Protein AF-A0A2K3YNX7-F1 (afdb_monomer_lite)

Structure (mmCIF, N/CA/C/O backbone):
data_AF-A0A2K3YNX7-F1
#
_entry.id   AF-A0A2K3YNX7-F1
#
loop_
_atom_site.group_PDB
_atom_site.id
_atom_site.type_symbol
_atom_site.label_atom_id
_atom_site.label_alt_id
_atom_site.label_comp_id
_atom_site.label_asym_id
_atom_site.label_entity_id
_atom_site.label_seq_id
_atom_site.pdbx_PDB_ins_code
_atom_site.Cartn_x
_atom_site.Cartn_y
_atom_site.Cartn_z
_atom_site.occupancy
_atom_site.B_iso_or_equiv
_atom_site.auth_seq_id
_atom_site.auth_comp_id
_atom_site.auth_asym_id
_atom_site.auth_atom_id
_atom_site.pdbx_PDB_model_num
ATOM 1 N N . MET A 1 1 ? 2.874 -4.758 -16.610 1.00 86.38 1 MET A N 1
ATOM 2 C CA . MET A 1 1 ? 1.730 -3.921 -16.182 1.00 86.38 1 MET A CA 1
ATOM 3 C C . MET A 1 1 ? 1.818 -3.624 -14.686 1.00 86.38 1 MET A C 1
ATOM 5 O O . MET A 1 1 ? 1.849 -2.456 -14.328 1.00 86.38 1 MET A O 1
ATOM 9 N N . MET A 1 2 ? 2.005 -4.653 -13.850 1.00 91.50 2 MET A N 1
ATOM 10 C CA . MET A 1 2 ? 2.274 -4.544 -12.406 1.00 91.50 2 MET A CA 1
ATOM 11 C C . MET A 1 2 ? 3.413 -3.574 -12.034 1.00 91.50 2 MET A C 1
ATOM 13 O O . MET A 1 2 ? 3.198 -2.652 -11.257 1.00 91.50 2 MET A O 1
ATOM 17 N N . LYS A 1 3 ? 4.604 -3.736 -12.633 1.00 92.75 3 LYS A N 1
ATOM 18 C CA . LYS A 1 3 ? 5.775 -2.880 -12.360 1.00 92.75 3 LYS A CA 1
ATOM 19 C C . LYS A 1 3 ? 5.474 -1.383 -12.512 1.00 92.75 3 LYS A C 1
ATOM 21 O O . LYS A 1 3 ? 5.659 -0.628 -11.569 1.00 92.75 3 LYS A O 1
ATOM 26 N N . ALA A 1 4 ? 4.948 -0.978 -13.669 1.00 94.56 4 ALA A N 1
ATOM 27 C CA . ALA A 1 4 ? 4.621 0.423 -13.937 1.00 94.56 4 ALA A CA 1
ATOM 28 C C . ALA A 1 4 ? 3.563 0.970 -12.963 1.00 94.56 4 ALA A C 1
ATOM 30 O O . ALA A 1 4 ? 3.643 2.124 -12.554 1.00 94.56 4 ALA A O 1
ATOM 31 N N . PHE A 1 5 ? 2.591 0.140 -12.565 1.00 95.62 5 PHE A N 1
ATOM 32 C CA . PHE A 1 5 ? 1.603 0.518 -11.557 1.00 95.62 5 PHE A CA 1
ATOM 33 C C . PHE A 1 5 ? 2.257 0.752 -10.190 1.00 95.62 5 PHE A C 1
ATOM 35 O O . PHE A 1 5 ? 1.986 1.769 -9.561 1.00 95.62 5 PHE A O 1
ATOM 42 N N . LEU A 1 6 ? 3.139 -0.145 -9.744 1.00 94.38 6 LEU A N 1
ATOM 43 C CA . LEU A 1 6 ? 3.866 0.014 -8.482 1.00 94.38 6 LEU A CA 1
ATOM 44 C C . LEU A 1 6 ? 4.763 1.252 -8.481 1.00 94.38 6 LEU A C 1
ATOM 46 O O . LEU A 1 6 ? 4.734 2.018 -7.524 1.00 94.38 6 LEU A O 1
ATOM 50 N N . GLU A 1 7 ? 5.515 1.478 -9.557 1.00 95.00 7 GLU A N 1
ATOM 51 C CA . GLU A 1 7 ? 6.384 2.652 -9.693 1.00 95.00 7 GLU A CA 1
ATOM 52 C C . GLU A 1 7 ? 5.575 3.955 -9.646 1.00 95.00 7 GLU A C 1
ATOM 54 O O . GLU A 1 7 ? 5.924 4.864 -8.896 1.00 95.00 7 GLU A O 1
ATOM 59 N N . ALA A 1 8 ? 4.456 4.025 -10.375 1.00 96.88 8 ALA A N 1
ATOM 60 C CA . ALA A 1 8 ? 3.599 5.211 -10.416 1.00 96.88 8 ALA A CA 1
ATOM 61 C C . ALA A 1 8 ? 2.878 5.504 -9.089 1.00 96.88 8 ALA A C 1
ATOM 63 O O . ALA A 1 8 ? 2.506 6.646 -8.839 1.00 96.88 8 ALA A O 1
ATOM 64 N N . ASN A 1 9 ? 2.669 4.488 -8.248 1.00 97.19 9 ASN A N 1
ATOM 65 C CA . ASN A 1 9 ? 1.884 4.600 -7.015 1.00 97.19 9 ASN A CA 1
ATOM 66 C C . ASN A 1 9 ? 2.717 4.433 -5.733 1.00 97.19 9 ASN A C 1
ATOM 68 O O . ASN A 1 9 ? 2.148 4.381 -4.642 1.00 97.19 9 ASN A O 1
ATOM 72 N N . ARG A 1 10 ? 4.051 4.348 -5.836 1.00 96.25 10 ARG A N 1
ATOM 73 C CA . ARG A 1 10 ? 4.953 4.051 -4.710 1.00 96.25 10 ARG A CA 1
ATOM 74 C C . ARG A 1 10 ? 4.776 5.018 -3.536 1.00 96.25 10 ARG A C 1
ATOM 76 O O . ARG A 1 10 ? 4.676 4.582 -2.389 1.00 96.25 10 ARG A O 1
ATOM 83 N N . GLU A 1 11 ? 4.746 6.320 -3.807 1.00 97.56 11 GLU A N 1
ATOM 84 C CA . GLU A 1 11 ? 4.611 7.343 -2.760 1.00 97.56 11 GLU A CA 1
ATOM 85 C C . GLU A 1 11 ? 3.232 7.285 -2.095 1.00 97.56 11 GLU A C 1
ATOM 87 O O . GLU A 1 11 ? 3.126 7.315 -0.869 1.00 97.56 11 GLU A O 1
ATOM 92 N N . THR A 1 12 ? 2.176 7.118 -2.893 1.00 98.00 12 THR A N 1
ATOM 93 C CA . THR A 1 12 ? 0.797 7.008 -2.407 1.00 98.00 12 THR A CA 1
ATOM 94 C C . THR A 1 12 ? 0.600 5.775 -1.534 1.00 98.00 12 THR A C 1
ATOM 96 O O . THR A 1 12 ? 0.090 5.890 -0.423 1.00 98.00 12 THR A O 1
ATOM 99 N N . LEU A 1 13 ? 1.044 4.600 -1.990 1.00 97.75 13 LEU A N 1
ATOM 100 C CA . LEU A 1 13 ? 0.937 3.358 -1.222 1.00 97.75 13 LEU A CA 1
ATOM 101 C C . LEU A 1 13 ? 1.753 3.417 0.076 1.00 97.75 13 LEU A C 1
ATOM 103 O O . LEU A 1 13 ? 1.307 2.901 1.102 1.00 97.75 13 LEU A O 1
ATOM 107 N N . ASP A 1 14 ? 2.912 4.083 0.073 1.00 98.12 14 ASP A N 1
ATOM 108 C CA . ASP A 1 14 ? 3.687 4.287 1.299 1.00 98.12 14 ASP A CA 1
ATOM 109 C C . ASP A 1 14 ? 2.956 5.186 2.295 1.00 98.12 14 ASP A C 1
ATOM 111 O O . ASP A 1 14 ? 2.766 4.807 3.455 1.00 98.12 14 ASP A O 1
ATOM 115 N N . LEU A 1 15 ? 2.477 6.339 1.827 1.00 98.06 15 LEU A N 1
ATOM 116 C CA . LEU A 1 15 ? 1.715 7.271 2.645 1.00 98.06 15 LEU A CA 1
ATOM 117 C C . LEU A 1 15 ? 0.473 6.599 3.235 1.00 98.06 15 LEU A C 1
ATOM 119 O O . LEU A 1 15 ? 0.225 6.704 4.438 1.00 98.06 15 LEU A O 1
ATOM 123 N N . TYR A 1 16 ? -0.296 5.899 2.404 1.00 97.94 16 TYR A N 1
ATOM 124 C CA . TYR A 1 16 ? -1.574 5.325 2.800 1.00 97.94 16 TYR A CA 1
ATOM 125 C C . TYR A 1 16 ? -1.399 4.176 3.783 1.00 97.94 16 TYR A C 1
ATOM 127 O O . TYR A 1 16 ? -1.995 4.220 4.858 1.00 97.94 16 TYR A O 1
ATOM 135 N N . THR A 1 17 ? -0.529 3.203 3.486 1.00 97.50 17 THR A N 1
ATOM 136 C CA . THR A 1 17 ? -0.282 2.070 4.396 1.00 97.50 17 THR A CA 1
ATOM 137 C C . THR A 1 17 ? 0.258 2.531 5.753 1.00 97.50 17 THR A C 1
ATOM 139 O O . THR A 1 17 ? -0.107 1.977 6.790 1.00 97.50 17 THR A O 1
ATOM 142 N N . ASN A 1 18 ? 1.076 3.587 5.784 1.00 97.81 18 ASN A N 1
ATOM 143 C CA . ASN A 1 18 ? 1.542 4.202 7.027 1.00 97.81 18 ASN A CA 1
ATOM 144 C C . ASN A 1 18 ? 0.409 4.921 7.783 1.00 97.81 18 ASN A C 1
ATOM 146 O O . ASN A 1 18 ? 0.270 4.766 8.998 1.00 97.81 18 ASN A O 1
ATOM 150 N N . ALA A 1 19 ? -0.413 5.702 7.077 1.00 96.62 19 ALA A N 1
ATOM 151 C CA . ALA A 1 19 ? -1.509 6.462 7.671 1.00 96.62 19 ALA A CA 1
ATOM 152 C C . ALA A 1 19 ? -2.574 5.548 8.296 1.00 96.62 19 ALA A C 1
ATOM 154 O O . ALA A 1 19 ? -2.946 5.758 9.452 1.00 96.62 19 ALA A O 1
ATOM 155 N N . ILE A 1 20 ? -3.011 4.501 7.584 1.00 95.00 20 ILE A N 1
ATOM 156 C CA . ILE A 1 20 ? -4.009 3.550 8.105 1.00 95.00 20 ILE A CA 1
ATOM 157 C C . ILE A 1 20 ? -3.466 2.778 9.306 1.00 95.00 20 ILE A C 1
ATOM 159 O O . ILE A 1 20 ? -4.200 2.542 10.256 1.00 95.00 20 ILE A O 1
ATOM 163 N N . THR A 1 21 ? -2.165 2.478 9.334 1.00 95.56 21 THR A N 1
ATOM 164 C CA . THR A 1 21 ? -1.536 1.834 10.493 1.00 95.56 21 THR A CA 1
ATOM 165 C C . THR A 1 21 ? -1.637 2.698 11.744 1.00 95.56 21 THR A C 1
ATOM 167 O O . THR A 1 21 ? -2.009 2.212 12.810 1.00 95.56 21 THR A O 1
ATOM 170 N N . LYS A 1 22 ? -1.363 3.998 11.614 1.00 94.44 22 LYS A N 1
ATOM 171 C CA . LYS A 1 22 ? -1.427 4.946 12.734 1.00 94.44 22 LYS A CA 1
ATOM 172 C C . LYS A 1 22 ? -2.855 5.228 13.199 1.00 94.44 22 LYS A C 1
ATOM 174 O O . LYS A 1 22 ? -3.074 5.374 14.395 1.00 94.44 22 LYS A O 1
ATOM 179 N N . ALA A 1 23 ? -3.797 5.342 12.265 1.00 90.75 23 ALA A N 1
ATOM 180 C CA . ALA A 1 23 ? -5.168 5.748 12.565 1.00 90.75 23 ALA A CA 1
ATOM 181 C C . ALA A 1 23 ? -6.087 4.571 12.929 1.00 90.75 23 ALA A C 1
ATOM 183 O O . ALA A 1 23 ? -6.947 4.714 13.792 1.00 90.75 23 ALA A O 1
ATOM 184 N N . HIS A 1 24 ? -5.905 3.417 12.286 1.00 87.88 24 HIS A N 1
ATOM 185 C CA . HIS A 1 24 ? -6.843 2.295 12.334 1.00 87.88 24 HIS A CA 1
ATOM 186 C C . HIS A 1 24 ? -6.265 1.020 12.944 1.00 87.88 24 HIS A C 1
ATOM 188 O O . HIS A 1 24 ? -7.042 0.118 13.226 1.00 87.88 24 HIS A O 1
ATOM 194 N N . GLY A 1 25 ? -4.958 0.930 13.219 1.00 89.94 25 GLY A N 1
ATOM 195 C CA . GLY A 1 25 ? -4.333 -0.317 13.682 1.00 89.94 25 GLY A CA 1
ATOM 196 C C . GLY A 1 25 ? -4.940 -0.926 14.953 1.00 89.94 25 GLY A C 1
ATOM 197 O O . GLY A 1 25 ? -4.886 -2.136 15.135 1.00 89.94 25 GLY A O 1
ATOM 198 N N . GLN A 1 26 ? -5.565 -0.123 15.822 1.00 91.12 26 GLN A N 1
ATOM 199 C CA . GLN A 1 26 ? -6.264 -0.643 17.005 1.00 91.12 26 GLN A CA 1
ATOM 200 C C . GLN A 1 26 ? -7.564 -1.391 16.662 1.00 91.12 26 GLN A C 1
ATOM 202 O O . GLN A 1 26 ? -7.862 -2.395 17.303 1.00 91.12 26 GLN A O 1
ATOM 207 N N . ASN A 1 27 ? -8.314 -0.920 15.661 1.00 91.38 27 ASN A N 1
ATOM 208 C CA . ASN A 1 27 ? -9.592 -1.512 15.241 1.00 91.38 27 ASN A CA 1
ATOM 209 C C . ASN A 1 27 ? -9.419 -2.519 14.094 1.00 91.38 27 ASN A C 1
ATOM 211 O O . ASN A 1 27 ? -10.196 -3.459 13.976 1.00 91.38 27 ASN A O 1
ATOM 215 N N . HIS A 1 28 ? -8.376 -2.327 13.289 1.00 92.00 28 HIS A N 1
ATOM 216 C CA . HIS A 1 28 ? -8.021 -3.114 12.116 1.00 92.00 28 HIS A CA 1
ATOM 217 C C . HIS A 1 28 ? -6.581 -3.622 12.257 1.00 92.00 28 HIS A C 1
ATOM 219 O O . HIS A 1 28 ? -5.680 -3.091 11.605 1.00 92.00 28 HIS A O 1
ATOM 225 N N . PRO A 1 29 ? -6.300 -4.600 13.138 1.00 94.38 29 PRO A N 1
ATOM 226 C CA . PRO A 1 29 ? -4.937 -5.080 13.371 1.00 94.38 29 PRO A CA 1
ATOM 227 C C . PRO A 1 29 ? -4.267 -5.654 12.111 1.00 94.38 29 PRO A C 1
ATOM 229 O O . PRO A 1 29 ? -3.040 -5.666 12.019 1.00 94.38 29 PRO A O 1
ATOM 232 N N . GLU A 1 30 ? -5.041 -6.071 11.107 1.00 95.56 30 GLU A N 1
ATOM 233 C CA . GLU A 1 30 ? -4.544 -6.527 9.810 1.00 95.56 30 GLU A CA 1
ATOM 234 C C . GLU A 1 30 ? -3.707 -5.468 9.081 1.00 95.56 30 GLU A C 1
ATOM 236 O O . GLU A 1 30 ? -2.779 -5.816 8.348 1.00 95.56 30 GLU A O 1
ATOM 241 N N . VAL A 1 31 ? -3.959 -4.172 9.306 1.00 95.94 31 VAL A N 1
ATOM 242 C CA . VAL A 1 31 ? -3.231 -3.109 8.593 1.00 95.94 31 VAL A CA 1
ATOM 243 C C . VAL A 1 31 ? -1.751 -3.046 8.984 1.00 95.94 31 VAL A C 1
ATOM 245 O O . VAL A 1 31 ? -0.935 -2.574 8.191 1.00 95.94 31 VAL A O 1
ATOM 248 N N . PHE A 1 32 ? -1.379 -3.554 10.167 1.00 97.50 32 PHE A N 1
ATOM 249 C CA . PHE A 1 32 ? 0.027 -3.696 10.553 1.00 97.50 32 PHE A CA 1
ATOM 250 C C . PHE A 1 32 ? 0.749 -4.682 9.631 1.00 97.50 32 PHE A C 1
ATOM 252 O O . PHE A 1 32 ? 1.864 -4.410 9.179 1.00 97.50 32 PHE A O 1
ATOM 259 N N . GLU A 1 33 ? 0.100 -5.803 9.310 1.00 97.88 33 GLU A N 1
ATOM 260 C CA . GLU A 1 33 ? 0.668 -6.801 8.406 1.00 97.88 33 GLU A CA 1
ATOM 261 C C . GLU A 1 33 ? 0.625 -6.309 6.952 1.00 97.88 33 GLU A C 1
ATOM 263 O O . GLU A 1 33 ? 1.610 -6.466 6.236 1.00 97.88 33 GLU A O 1
ATOM 268 N N . VAL A 1 34 ? -0.428 -5.588 6.539 1.00 97.44 34 VAL A N 1
ATOM 269 C CA . VAL A 1 34 ? -0.465 -4.892 5.235 1.00 97.44 34 VAL A CA 1
ATOM 270 C C . VAL A 1 34 ? 0.742 -3.962 5.075 1.00 97.44 34 VAL A C 1
ATOM 272 O O . VAL A 1 34 ? 1.417 -3.988 4.044 1.00 97.44 34 VAL A O 1
ATOM 275 N N . ARG A 1 35 ? 1.062 -3.159 6.101 1.00 98.12 35 ARG A N 1
ATOM 276 C CA . ARG A 1 35 ? 2.230 -2.268 6.082 1.00 98.12 35 ARG A CA 1
ATOM 277 C C . ARG A 1 35 ? 3.532 -3.050 5.951 1.00 98.12 35 ARG A C 1
ATOM 279 O O . ARG A 1 35 ? 4.396 -2.657 5.171 1.00 98.12 35 ARG A O 1
ATOM 286 N N . LYS A 1 36 ? 3.683 -4.143 6.696 1.00 98.25 36 LYS A N 1
ATOM 287 C CA . LYS A 1 36 ? 4.882 -4.987 6.653 1.00 98.25 36 LYS A CA 1
ATOM 288 C C . LYS A 1 36 ? 5.080 -5.634 5.279 1.00 98.25 36 LYS A C 1
ATOM 290 O O . LYS A 1 36 ? 6.189 -5.586 4.753 1.00 98.25 36 LYS A O 1
ATOM 295 N N . LEU A 1 37 ? 4.018 -6.177 4.684 1.00 98.19 37 LEU A N 1
ATOM 296 C CA . LEU A 1 37 ? 4.051 -6.756 3.339 1.00 98.19 37 LEU A CA 1
ATOM 297 C C . LEU A 1 37 ? 4.413 -5.701 2.292 1.00 98.19 37 LEU A C 1
ATOM 299 O O . LEU A 1 37 ? 5.290 -5.932 1.465 1.00 98.19 37 LEU A O 1
ATOM 303 N N . TYR A 1 38 ? 3.831 -4.503 2.384 1.00 97.94 38 TYR A N 1
ATOM 304 C CA . TYR A 1 38 ? 4.185 -3.414 1.477 1.00 97.94 38 TYR A CA 1
ATOM 305 C C . TYR A 1 38 ? 5.662 -3.000 1.593 1.00 97.94 38 TYR A C 1
ATOM 307 O O . TYR A 1 38 ? 6.331 -2.811 0.578 1.00 97.94 38 TYR A O 1
ATOM 315 N N . LEU A 1 39 ? 6.210 -2.918 2.809 1.00 98.12 39 LEU A N 1
ATOM 316 C CA . LEU A 1 39 ? 7.637 -2.646 3.014 1.00 98.12 39 LEU A CA 1
ATOM 317 C C . LEU A 1 39 ? 8.531 -3.748 2.418 1.00 98.12 39 LEU A C 1
ATOM 319 O O . LEU A 1 39 ? 9.580 -3.442 1.851 1.00 98.12 39 LEU A O 1
ATOM 323 N N . ALA A 1 40 ? 8.118 -5.018 2.498 1.00 97.94 40 ALA A N 1
ATOM 324 C CA . ALA A 1 40 ? 8.833 -6.125 1.859 1.00 97.94 40 ALA A CA 1
ATOM 325 C C . ALA A 1 40 ? 8.834 -5.990 0.327 1.00 97.94 40 ALA A C 1
ATOM 327 O O . ALA A 1 40 ? 9.884 -6.135 -0.306 1.00 97.94 40 ALA A O 1
ATOM 328 N N . MET A 1 41 ? 7.696 -5.609 -0.260 1.00 96.75 41 MET A N 1
ATOM 329 C CA . MET A 1 41 ? 7.605 -5.303 -1.689 1.00 96.75 41 MET A CA 1
ATOM 330 C C . MET A 1 41 ? 8.517 -4.131 -2.066 1.00 96.75 41 MET A C 1
ATOM 332 O O . MET A 1 41 ? 9.233 -4.209 -3.060 1.00 96.75 41 MET A O 1
ATOM 336 N N . GLN A 1 42 ? 8.554 -3.058 -1.268 1.00 96.81 42 GLN A N 1
ATOM 337 C CA . GLN A 1 42 ? 9.466 -1.934 -1.503 1.00 96.81 42 GLN A CA 1
ATOM 338 C C . GLN A 1 42 ? 10.930 -2.362 -1.484 1.00 96.81 42 GLN A C 1
ATOM 340 O O . GLN A 1 42 ? 11.671 -2.029 -2.405 1.00 96.81 42 GLN A O 1
ATOM 345 N N . HIS A 1 43 ? 11.324 -3.162 -0.494 1.00 97.12 43 HIS A N 1
ATOM 346 C CA . HIS A 1 43 ? 12.676 -3.697 -0.425 1.00 97.12 43 HIS A CA 1
ATOM 347 C C . HIS A 1 43 ? 13.016 -4.537 -1.666 1.00 97.12 43 HIS A C 1
ATOM 349 O O . HIS A 1 43 ? 14.094 -4.383 -2.238 1.00 97.12 43 HIS A O 1
ATOM 355 N N . LYS A 1 44 ? 12.102 -5.396 -2.132 1.00 96.06 44 LYS A N 1
ATOM 356 C CA . LYS A 1 44 ? 12.288 -6.156 -3.376 1.00 96.06 44 LYS A CA 1
ATOM 357 C C . LYS A 1 44 ? 12.464 -5.226 -4.586 1.00 96.06 44 LYS A C 1
ATOM 359 O O . LYS A 1 44 ? 13.444 -5.389 -5.314 1.00 96.06 44 LYS A O 1
ATOM 364 N N . MET A 1 45 ? 11.606 -4.212 -4.740 1.00 94.38 45 MET A N 1
ATOM 365 C CA . MET A 1 45 ? 11.695 -3.225 -5.829 1.00 94.38 45 MET A CA 1
ATOM 366 C C . MET A 1 45 ? 13.038 -2.488 -5.839 1.00 94.38 45 MET A C 1
ATOM 368 O O . MET A 1 45 ? 13.656 -2.358 -6.895 1.00 94.38 45 MET A O 1
ATOM 372 N N . ASP A 1 46 ? 13.519 -2.055 -4.672 1.00 95.00 46 ASP A N 1
ATOM 373 C CA . ASP A 1 46 ? 14.794 -1.340 -4.537 1.00 95.00 46 ASP A CA 1
ATOM 374 C C . ASP A 1 46 ? 16.006 -2.228 -4.879 1.00 95.00 46 ASP A C 1
ATOM 376 O O . ASP A 1 46 ? 17.035 -1.730 -5.330 1.00 95.00 46 ASP A O 1
ATOM 380 N N . ASN A 1 47 ? 15.869 -3.552 -4.748 1.00 96.25 47 ASN A N 1
ATOM 381 C CA . ASN A 1 47 ? 16.869 -4.537 -5.173 1.00 96.25 47 ASN A CA 1
ATOM 382 C C . ASN A 1 47 ? 16.663 -5.028 -6.621 1.00 96.25 47 ASN A C 1
ATOM 384 O O . ASN A 1 47 ? 17.331 -5.963 -7.062 1.00 96.25 47 ASN A O 1
ATOM 388 N N . GLY A 1 48 ? 15.727 -4.435 -7.368 1.00 93.88 48 GLY A N 1
ATOM 389 C CA . GLY A 1 48 ? 15.402 -4.847 -8.733 1.00 93.88 48 GLY A CA 1
ATOM 390 C C . GLY A 1 48 ? 14.672 -6.191 -8.835 1.00 93.88 48 GLY A C 1
ATOM 391 O O . GLY A 1 48 ? 14.525 -6.707 -9.944 1.00 93.88 48 GLY A O 1
ATOM 392 N N . ASN A 1 49 ? 14.196 -6.745 -7.717 1.00 93.81 49 ASN A N 1
ATOM 393 C CA . ASN A 1 49 ? 13.351 -7.931 -7.685 1.00 93.81 49 ASN A CA 1
ATOM 394 C C . ASN A 1 49 ? 11.873 -7.524 -7.826 1.00 93.81 49 ASN A C 1
ATOM 396 O O . ASN A 1 49 ? 11.369 -6.704 -7.062 1.00 93.81 49 ASN A O 1
ATOM 400 N N . TRP A 1 50 ? 11.179 -8.112 -8.800 1.00 91.62 50 TRP A N 1
ATOM 401 C CA . TRP A 1 50 ? 9.770 -7.835 -9.105 1.00 91.62 50 TRP A CA 1
ATOM 402 C C . TRP A 1 50 ? 8.850 -9.040 -8.858 1.00 91.62 50 TRP A C 1
ATOM 404 O O . TRP A 1 50 ? 7.684 -9.002 -9.245 1.00 91.62 50 TRP A O 1
ATOM 414 N N . GLU A 1 51 ? 9.356 -10.095 -8.218 1.00 91.81 51 GLU A N 1
ATOM 415 C CA . GLU A 1 51 ? 8.579 -11.266 -7.808 1.00 91.81 51 GLU A CA 1
ATOM 416 C C . GLU A 1 51 ? 7.816 -10.949 -6.518 1.00 91.81 51 GLU A C 1
ATOM 418 O O . GLU A 1 51 ? 8.395 -10.941 -5.431 1.00 91.81 51 GLU A O 1
ATOM 423 N N . MET A 1 52 ? 6.520 -10.657 -6.649 1.00 92.19 52 MET A N 1
ATOM 424 C CA . MET A 1 52 ? 5.661 -10.185 -5.549 1.00 92.19 52 MET A CA 1
ATOM 425 C C . MET A 1 52 ? 4.493 -11.132 -5.250 1.00 92.19 52 MET A C 1
ATOM 427 O O . MET A 1 52 ? 3.604 -10.781 -4.480 1.00 92.19 52 MET A O 1
ATOM 431 N N . GLN A 1 53 ? 4.442 -12.302 -5.893 1.00 93.00 53 GLN A N 1
ATOM 432 C CA . GLN A 1 53 ? 3.333 -13.251 -5.769 1.00 93.00 53 GLN A CA 1
ATOM 433 C C . GLN A 1 53 ? 3.061 -13.620 -4.307 1.00 93.00 53 GLN A C 1
ATOM 435 O O . GLN A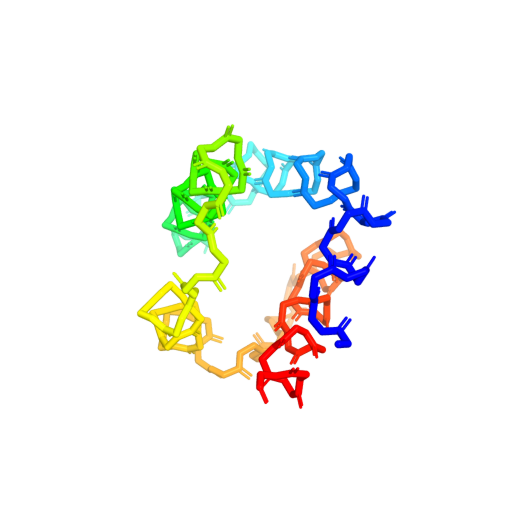 1 53 ? 1.916 -13.523 -3.876 1.00 93.00 53 GLN A O 1
ATOM 440 N N . ASP A 1 54 ? 4.103 -13.937 -3.537 1.00 95.19 54 ASP A N 1
ATOM 441 C CA . ASP A 1 54 ? 3.962 -14.311 -2.127 1.00 95.19 54 ASP A CA 1
ATOM 442 C C . ASP A 1 54 ? 3.356 -13.175 -1.288 1.00 95.19 54 ASP A C 1
ATOM 444 O O . ASP A 1 54 ? 2.475 -13.411 -0.460 1.00 95.19 54 ASP A O 1
ATOM 448 N N . GLU A 1 55 ? 3.800 -11.929 -1.495 1.00 96.69 55 GLU A N 1
ATOM 449 C CA . GLU A 1 55 ? 3.258 -10.769 -0.786 1.00 96.69 55 GLU A CA 1
ATOM 450 C C . GLU A 1 55 ? 1.819 -10.463 -1.201 1.00 96.69 55 GLU A C 1
ATOM 452 O O . GLU A 1 55 ? 0.999 -10.120 -0.351 1.00 96.69 55 GLU A O 1
ATOM 457 N N . LEU A 1 56 ? 1.492 -10.604 -2.487 1.00 95.50 56 LEU A N 1
ATOM 458 C CA . LEU A 1 56 ? 0.143 -10.373 -3.005 1.00 95.50 56 LEU A CA 1
ATOM 459 C C . LEU A 1 56 ? -0.850 -11.427 -2.509 1.00 95.50 56 LEU A C 1
ATOM 461 O O . LEU A 1 56 ? -1.969 -11.079 -2.131 1.00 95.50 56 LEU A O 1
ATOM 465 N N . GLU A 1 57 ? -0.444 -12.695 -2.456 1.00 96.38 57 GLU A N 1
ATOM 466 C CA . GLU A 1 57 ? -1.259 -13.779 -1.904 1.00 96.38 57 GLU A CA 1
ATOM 467 C C . GLU A 1 57 ? -1.508 -13.584 -0.407 1.00 96.38 57 GLU A C 1
ATOM 469 O O . GLU A 1 57 ? -2.640 -13.729 0.059 1.00 96.38 57 GLU A O 1
ATOM 474 N N . GLN A 1 58 ? -0.482 -13.175 0.343 1.00 97.25 58 GLN A N 1
ATOM 475 C CA . GLN A 1 58 ? -0.631 -12.851 1.760 1.00 97.25 58 GLN A CA 1
ATOM 476 C C . GLN A 1 58 ? -1.523 -11.627 1.974 1.00 97.25 58 GLN A C 1
ATOM 478 O O . GLN A 1 58 ? -2.400 -11.673 2.835 1.00 97.25 58 GLN A O 1
ATOM 483 N N . LEU A 1 59 ? -1.364 -10.567 1.173 1.00 97.44 59 LEU A N 1
ATOM 484 C CA . LEU A 1 59 ? -2.232 -9.387 1.214 1.00 97.44 59 LEU A CA 1
ATOM 485 C C . LEU A 1 59 ? -3.693 -9.772 0.975 1.00 97.44 59 LEU A C 1
ATOM 487 O O . LEU A 1 59 ? -4.563 -9.357 1.738 1.00 97.44 59 LEU A O 1
ATOM 491 N N . ALA A 1 60 ? -3.973 -10.597 -0.035 1.00 96.75 60 ALA A N 1
ATOM 492 C CA . ALA A 1 60 ? -5.322 -11.087 -0.290 1.00 96.75 60 ALA A CA 1
ATOM 493 C C . ALA A 1 60 ? -5.860 -11.904 0.898 1.00 96.75 60 ALA A C 1
ATOM 495 O O . ALA A 1 60 ? -6.992 -11.689 1.324 1.00 96.75 60 ALA A O 1
ATOM 496 N N . ALA A 1 61 ? -5.049 -12.782 1.492 1.00 97.25 61 ALA A N 1
ATOM 497 C CA . ALA A 1 61 ? -5.467 -13.599 2.629 1.00 97.25 61 ALA A CA 1
ATOM 498 C C . ALA A 1 61 ? -5.818 -12.761 3.873 1.00 97.25 61 ALA A C 1
ATOM 500 O O . ALA A 1 61 ? -6.886 -12.950 4.456 1.00 97.25 61 ALA A O 1
ATOM 501 N N . ILE A 1 62 ? -4.961 -11.813 4.270 1.00 96.50 62 ILE A N 1
ATOM 502 C CA . ILE A 1 62 ? -5.166 -11.026 5.502 1.00 96.50 62 ILE A CA 1
ATOM 503 C C . ILE A 1 62 ? -6.268 -9.971 5.371 1.00 96.50 62 ILE A C 1
ATOM 505 O O . ILE A 1 62 ? -6.850 -9.570 6.373 1.00 96.50 62 ILE A O 1
ATOM 509 N N . THR A 1 63 ? -6.564 -9.524 4.148 1.00 95.38 63 THR A N 1
ATOM 510 C CA . THR A 1 63 ? -7.611 -8.525 3.869 1.00 95.38 63 THR A CA 1
ATOM 511 C C . THR A 1 63 ? -8.947 -9.159 3.475 1.00 95.38 63 THR A C 1
ATOM 513 O O . THR A 1 63 ? -9.857 -8.457 3.034 1.00 95.38 63 THR A O 1
ATOM 516 N N . ASN A 1 64 ? -9.071 -10.489 3.591 1.00 94.81 64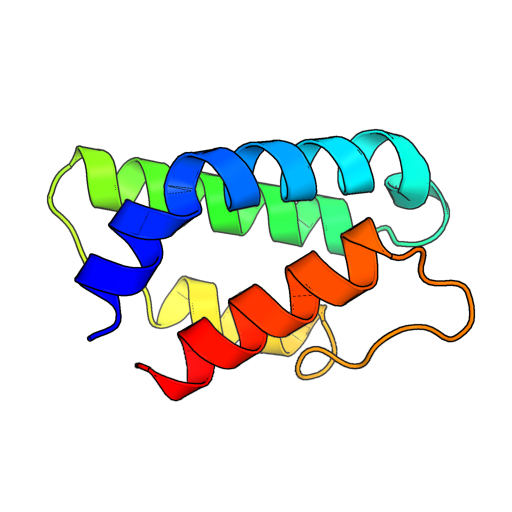 ASN A N 1
ATOM 517 C CA . ASN A 1 64 ? -10.237 -11.244 3.133 1.00 94.81 64 ASN A CA 1
ATOM 518 C C . ASN A 1 64 ? -10.600 -10.913 1.669 1.00 94.81 64 ASN A C 1
ATOM 520 O O . ASN A 1 64 ? -11.732 -10.556 1.361 1.00 94.81 64 ASN A O 1
ATOM 524 N N . ASN A 1 65 ? -9.616 -10.996 0.772 1.00 94.62 65 ASN A N 1
ATOM 525 C CA . ASN A 1 65 ? -9.688 -10.574 -0.630 1.00 94.62 65 ASN A CA 1
ATOM 526 C C . ASN A 1 65 ? -10.063 -9.095 -0.804 1.00 94.62 65 ASN A C 1
ATOM 528 O O . ASN A 1 65 ? -10.909 -8.761 -1.633 1.00 94.62 65 ASN A O 1
ATOM 532 N N . PHE A 1 66 ? -9.416 -8.210 -0.041 1.00 95.38 66 PHE A N 1
ATOM 533 C CA . PHE A 1 66 ? -9.615 -6.759 -0.100 1.00 95.38 66 PHE A CA 1
ATOM 534 C C . PHE A 1 66 ? -11.058 -6.316 0.186 1.00 95.38 66 PHE A C 1
ATOM 536 O O . PHE A 1 66 ? -11.514 -5.293 -0.327 1.00 95.38 66 PHE A O 1
ATOM 543 N N . VAL A 1 67 ? -11.789 -7.069 1.015 1.00 94.50 67 VAL A N 1
ATOM 544 C CA . VAL A 1 67 ? -13.131 -6.673 1.458 1.00 94.50 67 VAL A CA 1
ATOM 545 C C . VAL A 1 67 ? -13.023 -5.403 2.292 1.00 94.50 67 VAL A C 1
ATOM 547 O O . VAL A 1 67 ? -12.269 -5.348 3.260 1.00 94.50 67 VAL A O 1
ATOM 550 N N . ILE A 1 68 ? -13.791 -4.383 1.914 1.00 93.62 68 ILE A N 1
ATOM 551 C CA . ILE A 1 68 ? -13.800 -3.090 2.599 1.00 93.62 68 ILE A CA 1
ATOM 552 C C . ILE A 1 68 ? -14.662 -3.192 3.868 1.00 93.62 68 ILE A C 1
ATOM 554 O O . ILE A 1 68 ? -15.856 -3.491 3.755 1.00 93.62 68 ILE A O 1
ATOM 558 N N . PRO A 1 69 ? -14.103 -2.939 5.066 1.00 88.69 69 PRO A N 1
ATOM 559 C CA . PRO A 1 69 ? -14.884 -2.882 6.300 1.00 88.69 69 PRO A CA 1
ATOM 560 C C . PRO A 1 69 ? -15.954 -1.781 6.269 1.00 88.69 69 PRO A C 1
ATOM 562 O O . PRO A 1 69 ? -15.765 -0.733 5.654 1.00 88.69 69 PRO A O 1
ATOM 565 N N . SER A 1 70 ? -17.077 -1.981 6.966 1.00 88.44 70 SER A N 1
ATOM 566 C CA . SER A 1 70 ? -18.182 -1.004 6.997 1.00 88.44 70 SER A CA 1
ATOM 567 C C . SER A 1 70 ? -17.830 0.316 7.692 1.00 88.44 70 SER A C 1
ATOM 569 O O . SER A 1 70 ? -18.494 1.323 7.472 1.00 88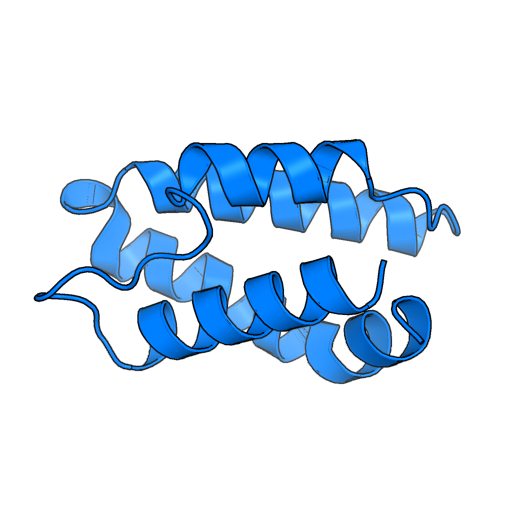.44 70 SER A O 1
ATOM 571 N N . ASP A 1 71 ? -16.815 0.301 8.549 1.00 88.38 71 ASP A N 1
ATOM 572 C CA . ASP A 1 71 ? -16.272 1.443 9.285 1.00 88.38 71 ASP A CA 1
ATOM 573 C C . ASP A 1 71 ? -14.947 1.958 8.691 1.00 88.38 71 ASP A C 1
ATOM 575 O O . ASP A 1 71 ? -14.269 2.797 9.292 1.00 88.38 71 ASP A O 1
ATOM 579 N N . ALA A 1 72 ? -14.583 1.491 7.491 1.00 87.62 72 ALA A N 1
ATOM 580 C CA . ALA A 1 72 ? -13.384 1.932 6.800 1.00 87.62 72 ALA A CA 1
ATOM 581 C C . ALA A 1 72 ? -13.466 3.413 6.414 1.00 87.62 72 ALA A C 1
ATOM 583 O O . ALA A 1 72 ? -14.461 3.894 5.871 1.00 87.62 72 ALA A O 1
ATOM 584 N N . CYS A 1 73 ? -12.368 4.138 6.628 1.00 92.25 73 CYS A N 1
ATOM 585 C CA . CYS A 1 73 ? -12.212 5.475 6.074 1.00 92.25 73 CYS A CA 1
ATOM 586 C C . CYS A 1 73 ? -11.882 5.423 4.571 1.00 92.25 73 CYS A C 1
ATOM 588 O O . CYS A 1 73 ? -11.558 4.370 4.006 1.00 92.25 73 CYS A O 1
ATOM 590 N N . GLU A 1 74 ? -11.903 6.588 3.923 1.00 94.81 74 GLU A N 1
ATOM 591 C CA . GLU A 1 74 ? -11.558 6.716 2.505 1.00 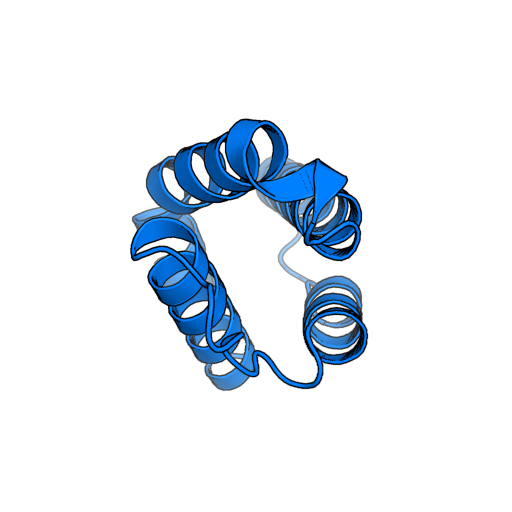94.81 74 GLU A CA 1
ATOM 592 C C . GLU A 1 74 ? -10.135 6.210 2.208 1.00 94.81 74 GLU A C 1
ATOM 594 O O . GLU A 1 74 ? -9.942 5.449 1.264 1.00 94.81 74 GLU A O 1
ATOM 599 N N . THR A 1 75 ? -9.152 6.526 3.057 1.00 95.56 75 THR A N 1
ATOM 600 C CA . THR A 1 75 ? -7.760 6.079 2.876 1.00 95.56 75 THR A CA 1
ATOM 601 C C . THR A 1 75 ? -7.625 4.557 2.937 1.00 95.56 75 THR A C 1
ATOM 603 O O . THR A 1 75 ? -6.917 3.973 2.117 1.00 95.56 75 THR A O 1
ATOM 606 N N . LEU A 1 76 ? -8.311 3.888 3.873 1.00 94.50 76 LEU A N 1
ATOM 607 C CA . LEU A 1 76 ? -8.309 2.422 3.959 1.00 94.50 76 LEU A CA 1
ATOM 608 C C . LEU A 1 76 ? -8.955 1.808 2.715 1.00 94.50 76 LEU A C 1
ATOM 610 O O . LEU A 1 76 ? -8.385 0.902 2.108 1.00 94.50 76 LEU A O 1
ATOM 614 N N . THR A 1 77 ? -10.084 2.374 2.291 1.00 96.31 77 THR A N 1
ATOM 615 C CA . THR A 1 77 ? -10.802 1.943 1.088 1.00 96.31 77 THR A CA 1
ATOM 616 C C . THR A 1 77 ? -9.921 2.036 -0.156 1.00 96.31 77 THR A C 1
ATOM 618 O O . THR A 1 77 ? -9.759 1.053 -0.879 1.00 96.31 77 THR A O 1
ATOM 621 N N . GLN A 1 78 ? -9.289 3.190 -0.377 1.00 97.19 78 GLN A N 1
ATOM 622 C CA . GLN A 1 78 ? -8.397 3.402 -1.515 1.00 97.19 78 GLN A CA 1
ATOM 623 C C . GLN A 1 78 ? -7.172 2.483 -1.451 1.00 97.19 78 GLN A C 1
ATOM 625 O O . GLN A 1 78 ? -6.789 1.908 -2.467 1.00 97.19 78 GLN A O 1
ATOM 630 N N . THR A 1 79 ? -6.598 2.265 -0.262 1.00 96.94 79 THR A N 1
ATOM 631 C CA . THR A 1 79 ? -5.471 1.333 -0.083 1.00 96.94 79 THR A CA 1
ATOM 632 C C . THR A 1 79 ? -5.828 -0.073 -0.564 1.00 96.94 79 THR A C 1
ATOM 634 O O . THR A 1 79 ? -5.084 -0.677 -1.336 1.00 96.94 79 THR A O 1
ATOM 637 N N . TYR A 1 80 ? -6.982 -0.591 -0.140 1.00 97.25 80 TYR A N 1
ATOM 638 C CA . TYR A 1 80 ? -7.424 -1.939 -0.497 1.00 97.25 80 TYR A CA 1
ATOM 639 C C . TYR A 1 80 ? -7.757 -2.046 -1.984 1.00 97.25 80 TYR A C 1
ATOM 641 O O . TYR A 1 80 ? -7.350 -3.010 -2.623 1.00 97.25 80 TYR A O 1
ATOM 649 N N . GLN A 1 81 ? -8.394 -1.029 -2.568 1.00 97.50 81 GLN A N 1
ATOM 650 C CA . GLN A 1 81 ? -8.652 -0.981 -4.010 1.00 97.50 81 GLN A CA 1
ATOM 651 C C . GLN A 1 81 ? -7.359 -0.980 -4.835 1.00 97.50 81 GLN A C 1
ATOM 653 O O . GLN A 1 81 ? -7.281 -1.651 -5.864 1.00 97.50 81 GLN A O 1
ATOM 658 N N . MET A 1 82 ? -6.321 -0.265 -4.391 1.00 97.19 82 MET A N 1
ATOM 659 C CA . MET A 1 82 ? -5.025 -0.263 -5.071 1.00 97.19 82 MET A CA 1
ATOM 660 C C . MET A 1 82 ? -4.335 -1.627 -4.986 1.00 97.19 82 MET A C 1
ATOM 662 O O . MET A 1 82 ? -3.790 -2.088 -5.990 1.00 97.19 82 MET A O 1
ATOM 666 N N . PHE A 1 83 ? -4.381 -2.300 -3.832 1.00 97.19 83 PHE A N 1
ATOM 667 C CA . PHE A 1 83 ? -3.829 -3.651 -3.700 1.00 97.19 83 PHE A CA 1
ATOM 668 C C . PHE A 1 83 ? -4.638 -4.703 -4.456 1.00 97.19 83 PHE A C 1
ATOM 670 O O . PHE A 1 83 ?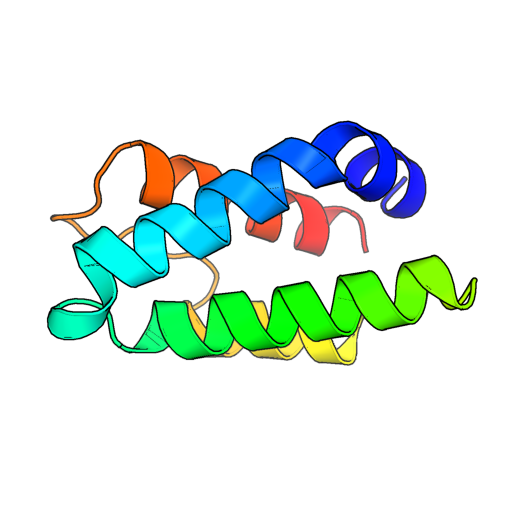 -4.048 -5.574 -5.093 1.00 97.19 83 PHE A O 1
ATOM 677 N N . GLN A 1 84 ? -5.965 -4.586 -4.477 1.00 97.06 84 GLN A N 1
ATOM 678 C CA . GLN A 1 84 ? -6.816 -5.409 -5.326 1.00 97.06 84 GLN A CA 1
ATOM 679 C C . GLN A 1 84 ? -6.432 -5.227 -6.792 1.00 97.06 84 GLN A C 1
ATOM 681 O O . GLN A 1 84 ? -6.203 -6.210 -7.498 1.00 97.06 84 GLN A O 1
ATOM 686 N N . LYS A 1 85 ? -6.287 -3.973 -7.240 1.00 96.31 85 LYS A N 1
ATOM 687 C CA . LYS A 1 85 ? -5.882 -3.693 -8.613 1.00 96.31 85 LYS A CA 1
ATOM 688 C C . LYS A 1 85 ? -4.521 -4.298 -8.920 1.00 96.31 85 LYS A C 1
ATOM 690 O O . LYS A 1 85 ? -4.329 -4.872 -9.985 1.00 96.31 85 LYS A O 1
ATOM 695 N N . LEU A 1 86 ? -3.582 -4.190 -7.989 1.00 94.75 86 LEU A N 1
ATOM 696 C CA . LEU A 1 86 ? -2.267 -4.787 -8.130 1.00 94.75 86 LEU A CA 1
ATOM 697 C C . LEU A 1 86 ? -2.338 -6.318 -8.259 1.00 94.75 86 LEU A C 1
ATOM 699 O O . LEU A 1 86 ? -1.670 -6.878 -9.123 1.00 94.75 86 LEU A O 1
ATOM 703 N N . ASN A 1 87 ? -3.186 -6.976 -7.466 1.00 93.44 87 ASN A N 1
ATOM 704 C CA . ASN A 1 87 ? -3.407 -8.420 -7.521 1.00 93.44 87 ASN A CA 1
ATOM 705 C C . ASN A 1 87 ? -4.042 -8.877 -8.851 1.00 93.44 87 ASN A C 1
ATOM 707 O O . ASN A 1 87 ? -3.723 -9.950 -9.354 1.00 93.44 87 ASN A O 1
ATOM 711 N N . GLU A 1 88 ? -4.897 -8.054 -9.463 1.00 93.50 88 GLU A N 1
ATOM 712 C CA . GLU A 1 88 ? -5.445 -8.295 -10.810 1.00 93.50 88 GLU A CA 1
ATOM 713 C C . GLU A 1 88 ? -4.406 -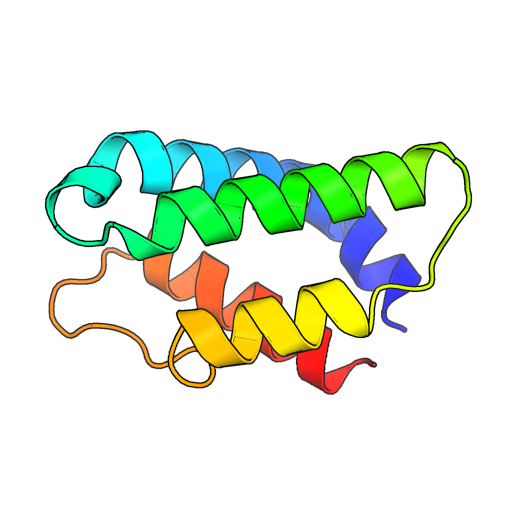8.118 -11.929 1.00 93.50 88 GLU A C 1
ATOM 715 O O . GLU A 1 88 ? -4.576 -8.656 -13.021 1.00 93.50 88 GLU A O 1
ATOM 720 N N . LEU A 1 89 ? -3.355 -7.330 -11.683 1.00 91.62 89 LEU A N 1
ATOM 721 C CA . LEU A 1 89 ? -2.296 -7.015 -12.646 1.00 91.62 89 LEU A CA 1
ATOM 722 C C . LEU A 1 89 ? -1.124 -8.012 -12.627 1.00 91.62 89 LEU A C 1
ATOM 724 O O . LEU A 1 89 ? -0.145 -7.769 -13.348 1.00 91.62 89 LEU A O 1
ATOM 728 N N . ARG A 1 90 ? -1.211 -9.053 -11.786 1.00 75.81 90 ARG A N 1
ATOM 729 C CA . ARG A 1 90 ? -0.173 -10.072 -11.578 1.00 75.81 90 ARG A CA 1
ATOM 730 C C . ARG A 1 90 ? 0.148 -10.875 -12.836 1.00 75.81 90 ARG A C 1
ATOM 732 O O . ARG A 1 90 ? -0.781 -11.149 -13.629 1.00 75.81 90 ARG A O 1
#

pLDDT: mean 94.82, std 3.45, range [75.81, 98.25]

Radius of gyration: 12.12 Å; chains: 1; bounding box: 35×22×33 Å

Foldseek 3Di:
DLVVLCVVCVVVLQVLLVVCCVPPCVPQVLSVVVNVLSVVCVVCVVVVHNPSVVSLVVLCVSCVNLDADPPDDPSSNVNSVSSNVSSVVD

Sequence (90 aa):
MMKAFLEANRETLDLYTNAITKAHGQNHPEVFEVRKLYLAMQHKMDNGNWEMQDELEQLAAITNNFVIPSDACETLTQTYQMFQKLNELR

Secondary structure (DSSP, 8-state):
-HHHHHHHHHHHHHHHHHHHHHHHTTT-THHHHHHHHHHHHHHHHHTT----HHHHHHHHHHTTTTPPPTT--HHHHHHHHHHHHHHHT-

Organism: NCBI:txid522262